Protein AF-R9BSW5-F1 (afdb_monomer)

Foldseek 3Di:
DVVVVVVVVVVVVVVVPPDPPPPPPVPPPPDDDDDDDDDDDDDDDQDPAFDKDKDADPDPDWDKDFDADPVRHTPDIDTDDHPDIDIDGRPGHDD

pLDDT: mean 72.65, std 14.61, range [36.84, 90.94]

Structure (mmCIF, N/CA/C/O backbone):
data_AF-R9BSW5-F1
#
_entry.id   AF-R9BSW5-F1
#
loop_
_atom_site.group_PDB
_atom_site.id
_atom_site.type_symbol
_atom_site.label_atom_id
_atom_site.label_alt_id
_atom_site.label_comp_id
_atom_site.label_asym_id
_atom_site.label_entity_id
_atom_site.label_seq_id
_atom_site.pdbx_PDB_ins_code
_atom_site.Cartn_x
_atom_site.Cartn_y
_atom_site.Cartn_z
_atom_site.occupancy
_atom_site.B_iso_or_equiv
_atom_site.auth_seq_id
_atom_site.auth_comp_id
_atom_site.auth_asym_id
_atom_site.auth_atom_id
_atom_site.pdbx_PDB_model_num
ATOM 1 N N . MET A 1 1 ? 17.195 5.651 61.788 1.00 60.81 1 MET A N 1
ATOM 2 C CA . MET A 1 1 ? 17.546 6.788 60.898 1.00 60.81 1 MET A CA 1
ATOM 3 C C . MET A 1 1 ? 18.008 6.337 59.509 1.00 60.81 1 MET A C 1
ATOM 5 O O . MET A 1 1 ? 17.728 7.034 58.545 1.00 60.81 1 MET A O 1
ATOM 9 N N . ILE A 1 2 ? 18.587 5.134 59.382 1.00 70.62 2 ILE A N 1
ATOM 10 C CA . ILE A 1 2 ? 19.074 4.558 58.115 1.00 70.62 2 ILE A CA 1
ATOM 11 C C . ILE A 1 2 ? 18.013 4.454 56.995 1.00 70.62 2 ILE A C 1
ATOM 13 O O . ILE A 1 2 ? 18.305 4.741 55.842 1.00 70.62 2 ILE A O 1
ATOM 17 N N . LYS A 1 3 ? 16.749 4.135 57.330 1.00 61.50 3 LYS A N 1
ATOM 18 C CA . LYS A 1 3 ? 15.654 4.010 56.344 1.00 61.50 3 LYS A CA 1
ATOM 19 C C . LYS A 1 3 ? 15.322 5.335 55.642 1.00 61.50 3 LYS A C 1
ATOM 21 O O . LYS A 1 3 ? 14.983 5.332 54.466 1.00 61.50 3 LYS A O 1
ATOM 26 N N . LYS A 1 4 ? 15.455 6.467 56.349 1.00 68.62 4 LYS A N 1
ATOM 27 C CA . LYS A 1 4 ? 15.230 7.810 55.783 1.00 68.62 4 LYS A CA 1
ATOM 28 C C . LYS A 1 4 ? 16.367 8.216 54.836 1.00 68.62 4 LYS A C 1
ATOM 30 O O . LYS A 1 4 ? 16.116 8.872 53.835 1.00 68.62 4 LYS A O 1
ATOM 35 N N . ILE A 1 5 ? 17.590 7.767 55.128 1.00 76.88 5 ILE A N 1
ATOM 36 C CA . ILE A 1 5 ? 18.779 7.992 54.293 1.00 76.88 5 ILE A CA 1
ATOM 37 C C . ILE A 1 5 ? 18.678 7.187 52.991 1.00 76.88 5 ILE A C 1
ATOM 39 O O . ILE A 1 5 ? 18.918 7.730 51.919 1.00 76.88 5 ILE A O 1
ATOM 43 N N . PHE A 1 6 ? 18.232 5.929 53.064 1.00 79.06 6 PHE A N 1
ATOM 44 C CA . PHE A 1 6 ? 18.007 5.096 51.877 1.00 79.06 6 PHE A CA 1
ATOM 45 C C . PHE A 1 6 ? 16.989 5.711 50.908 1.00 79.06 6 PHE A C 1
ATOM 47 O O . PHE A 1 6 ? 17.219 5.740 49.703 1.00 79.06 6 PHE A O 1
ATOM 54 N N . LEU A 1 7 ? 15.888 6.255 51.438 1.00 77.50 7 LEU A N 1
ATOM 55 C CA . LEU A 1 7 ? 14.864 6.912 50.626 1.00 77.50 7 LEU A CA 1
ATOM 56 C C . LEU A 1 7 ? 15.402 8.172 49.929 1.00 77.50 7 LEU A C 1
ATOM 58 O O . LEU A 1 7 ? 15.120 8.388 48.754 1.00 77.50 7 LEU A O 1
ATOM 62 N N . ALA A 1 8 ? 16.218 8.970 50.625 1.00 79.94 8 ALA A N 1
ATOM 63 C CA . ALA A 1 8 ? 16.838 10.161 50.048 1.00 79.94 8 ALA A CA 1
ATOM 64 C C . ALA A 1 8 ? 17.792 9.819 48.888 1.00 79.94 8 ALA A C 1
ATOM 66 O O . ALA A 1 8 ? 17.803 10.521 47.880 1.00 79.94 8 ALA A O 1
ATOM 67 N N . ILE A 1 9 ? 18.536 8.713 48.994 1.00 80.75 9 ILE A N 1
ATOM 68 C CA . ILE A 1 9 ? 19.447 8.244 47.940 1.00 80.75 9 ILE A CA 1
ATOM 69 C C . ILE A 1 9 ? 18.669 7.788 46.696 1.00 80.75 9 ILE A C 1
ATOM 71 O O . ILE A 1 9 ? 19.039 8.149 45.582 1.00 80.75 9 ILE A O 1
ATOM 75 N N . ILE A 1 10 ? 17.563 7.054 46.868 1.00 77.25 10 ILE A N 1
ATOM 76 C CA . ILE A 1 10 ? 16.718 6.601 45.746 1.00 77.25 10 ILE A CA 1
ATOM 77 C C . ILE A 1 10 ? 16.129 7.798 44.988 1.00 77.25 10 ILE A C 1
ATOM 79 O O . ILE A 1 10 ? 16.164 7.825 43.757 1.00 77.25 10 ILE A O 1
ATOM 83 N N . ILE A 1 11 ? 15.637 8.808 45.712 1.00 75.62 11 ILE A N 1
ATOM 84 C CA . ILE A 1 11 ? 15.098 10.030 45.103 1.00 75.62 11 ILE A CA 1
ATOM 85 C C . ILE A 1 11 ? 16.199 10.754 44.317 1.00 75.62 11 ILE A C 1
ATOM 87 O O . ILE A 1 11 ? 15.982 11.115 43.162 1.00 75.62 11 ILE A O 1
ATOM 91 N N . LEU A 1 12 ? 17.403 10.888 44.882 1.00 73.00 12 LEU A N 1
ATOM 92 C CA . LEU A 1 12 ? 18.518 11.571 44.222 1.00 73.00 12 LEU A CA 1
ATOM 93 C C . LEU A 1 12 ? 18.943 10.887 42.908 1.00 73.00 12 LEU A C 1
ATOM 95 O O . LEU A 1 12 ? 19.179 11.575 41.919 1.00 73.00 12 LEU A O 1
ATOM 99 N N . ILE A 1 13 ? 18.973 9.549 42.874 1.00 71.94 13 ILE A N 1
ATOM 100 C CA . ILE A 1 13 ? 19.290 8.766 41.663 1.00 71.94 13 ILE A CA 1
AT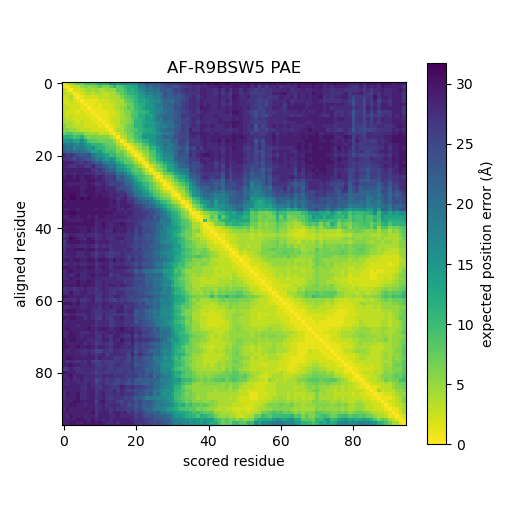OM 101 C C . ILE A 1 13 ? 18.161 8.864 40.620 1.00 71.94 13 ILE A C 1
ATOM 103 O O . ILE A 1 13 ? 18.412 8.822 39.417 1.00 71.94 13 ILE A O 1
ATOM 107 N N . SER A 1 14 ? 16.906 9.014 41.055 1.00 63.72 14 SER A N 1
ATOM 108 C CA . SER A 1 14 ? 15.770 9.158 40.135 1.00 63.72 14 SER A CA 1
ATOM 109 C C . SER A 1 14 ? 15.708 10.529 39.448 1.00 63.72 14 SER A C 1
ATOM 111 O O . SER A 1 14 ? 15.253 10.605 38.308 1.00 63.72 14 SER A O 1
ATOM 113 N N . LEU A 1 15 ? 16.217 11.596 40.083 1.00 64.25 15 LEU A N 1
ATOM 114 C CA . LEU A 1 15 ? 16.234 12.943 39.495 1.00 64.25 15 LEU A CA 1
ATOM 115 C C . LEU A 1 15 ? 17.241 13.094 38.344 1.00 64.25 15 LEU A C 1
ATOM 117 O O . LEU A 1 15 ? 17.038 13.938 37.473 1.00 64.25 15 LEU A O 1
ATOM 121 N N . THR A 1 16 ? 18.310 12.294 38.298 1.00 59.53 16 THR A N 1
ATOM 122 C CA . THR A 1 16 ? 19.340 12.421 37.250 1.00 59.53 16 THR A CA 1
ATOM 123 C C . THR A 1 16 ? 18.944 11.783 35.919 1.00 59.53 16 THR A C 1
ATOM 125 O O . THR A 1 16 ? 19.628 11.996 34.923 1.00 59.53 16 THR A O 1
ATOM 128 N N . ASN A 1 17 ? 17.818 11.063 35.865 1.00 51.38 17 ASN A N 1
ATOM 129 C CA . ASN A 1 17 ? 17.313 10.414 34.651 1.00 51.38 17 ASN A CA 1
ATOM 130 C C . ASN A 1 17 ? 16.195 11.218 33.971 1.00 51.38 17 ASN A C 1
ATOM 132 O O . ASN A 1 17 ? 15.244 10.648 33.434 1.00 51.38 17 ASN A O 1
ATOM 136 N N . SER A 1 18 ? 16.310 12.548 33.970 1.00 56.53 18 SER A N 1
ATOM 137 C CA . SER A 1 18 ? 15.537 13.400 33.064 1.00 56.53 18 SER A CA 1
ATOM 138 C C . SER A 1 18 ? 16.015 13.151 31.632 1.00 56.53 18 SER A C 1
ATOM 140 O O . SER A 1 18 ? 16.858 13.875 31.099 1.00 56.53 18 SER A O 1
ATOM 142 N N . VAL A 1 19 ? 15.494 12.103 31.000 1.00 53.72 19 VAL A N 1
ATOM 143 C CA . VAL A 1 19 ? 15.640 11.923 29.560 1.00 53.72 19 VAL A CA 1
ATOM 144 C C . VAL A 1 19 ? 14.800 13.017 28.918 1.00 53.72 19 VAL A C 1
ATOM 146 O O . VAL A 1 19 ? 13.571 12.971 28.961 1.00 53.72 19 VAL A O 1
ATOM 149 N N . ASN A 1 20 ? 15.456 14.022 28.340 1.00 53.72 20 ASN A N 1
ATOM 150 C CA . ASN A 1 20 ? 14.795 14.912 27.399 1.00 53.72 20 ASN A CA 1
ATOM 151 C C . ASN A 1 20 ? 14.346 14.049 26.219 1.00 53.72 20 ASN A C 1
ATOM 153 O O . ASN A 1 20 ? 15.110 13.799 25.287 1.00 53.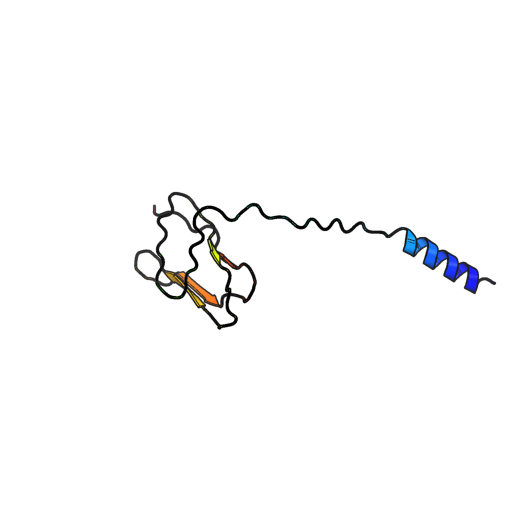72 20 ASN A O 1
ATOM 157 N N . ALA A 1 21 ? 13.104 13.574 26.264 1.00 48.44 21 ALA A N 1
ATOM 158 C CA . ALA A 1 21 ? 12.404 13.148 25.073 1.00 48.44 21 ALA A CA 1
ATOM 159 C C . ALA A 1 21 ? 12.186 14.417 24.247 1.00 48.44 21 ALA A C 1
ATOM 161 O O . ALA A 1 21 ? 11.171 15.099 24.373 1.00 48.44 21 ALA A O 1
ATOM 162 N N . SER A 1 22 ? 13.185 14.777 23.438 1.00 47.91 22 SER A N 1
ATOM 163 C CA . SER A 1 22 ? 12.940 15.648 22.304 1.00 47.91 22 SER A CA 1
ATOM 164 C C . SER A 1 22 ? 11.902 14.913 21.473 1.00 47.91 22 SER A C 1
ATOM 166 O O . SER A 1 22 ? 12.190 13.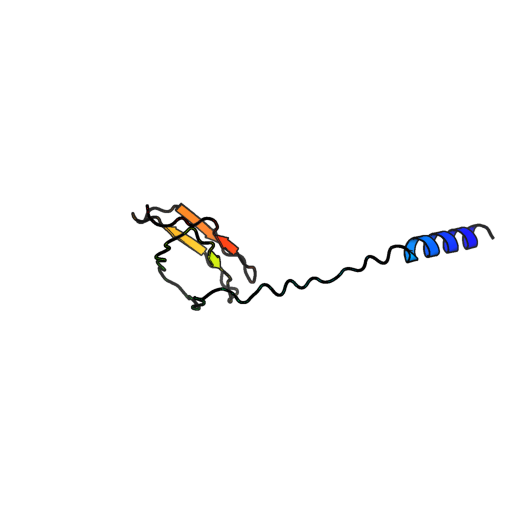888 20.854 1.00 47.91 22 SER A O 1
ATOM 168 N N . THR A 1 23 ? 10.660 15.380 21.529 1.00 49.47 23 THR A N 1
ATOM 169 C CA . THR A 1 23 ? 9.692 15.066 20.498 1.00 49.47 23 THR A CA 1
ATOM 170 C C . THR A 1 23 ? 10.239 15.701 19.232 1.00 49.47 23 THR A C 1
ATOM 172 O O . THR A 1 23 ? 9.903 16.835 18.891 1.00 49.47 23 THR A O 1
ATOM 175 N N . THR A 1 24 ? 11.094 14.978 18.518 1.00 43.38 24 THR A N 1
ATOM 176 C CA . THR A 1 24 ? 11.172 15.132 17.078 1.00 43.38 24 THR A CA 1
ATOM 177 C C . THR A 1 24 ? 9.823 14.655 16.559 1.00 43.38 24 THR A C 1
ATOM 179 O O . THR A 1 24 ? 9.645 13.521 16.118 1.00 43.38 24 THR A O 1
ATOM 182 N N . SER A 1 25 ? 8.812 15.528 16.639 1.00 46.34 25 SER A N 1
ATOM 183 C CA . SER A 1 25 ? 7.767 15.477 15.637 1.00 46.34 25 SER A CA 1
ATOM 184 C C . SER A 1 25 ? 8.523 15.704 14.340 1.00 46.34 25 SER A C 1
ATOM 186 O O . SER A 1 25 ? 8.877 16.835 14.009 1.00 46.34 25 SER A O 1
ATOM 188 N N . ASN A 1 26 ? 8.871 14.612 13.664 1.00 39.47 26 ASN A N 1
ATOM 189 C CA . ASN A 1 26 ? 9.228 14.667 12.269 1.00 39.47 26 ASN A CA 1
ATOM 190 C C . ASN A 1 26 ? 7.991 15.258 11.602 1.00 39.47 26 ASN A C 1
ATOM 192 O O . ASN A 1 26 ? 7.033 14.546 11.297 1.00 39.47 26 ASN A O 1
ATOM 196 N N . TYR A 1 27 ? 7.983 16.580 11.446 1.00 45.72 27 TYR A N 1
ATOM 197 C CA . TYR A 1 27 ? 7.248 17.209 10.379 1.00 45.72 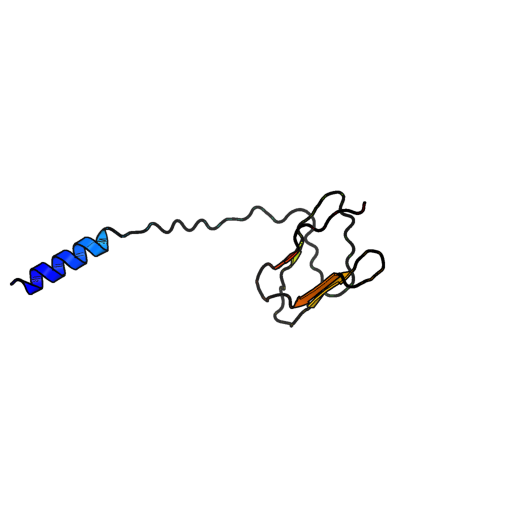27 TYR A CA 1
ATOM 198 C C . TYR A 1 27 ? 7.883 16.627 9.122 1.00 45.72 27 TYR A C 1
ATOM 200 O O . TYR A 1 27 ? 8.912 17.095 8.644 1.00 45.72 27 TYR A O 1
ATOM 208 N N . ALA A 1 28 ? 7.355 15.479 8.701 1.00 49.12 28 ALA A N 1
ATOM 209 C CA . ALA A 1 28 ? 7.693 14.905 7.426 1.00 49.12 28 ALA A CA 1
ATOM 210 C C . ALA A 1 28 ? 7.259 15.950 6.404 1.00 49.12 28 ALA A C 1
ATOM 212 O O . ALA A 1 28 ? 6.097 16.365 6.400 1.00 49.12 28 ALA A O 1
ATOM 213 N N . GLU A 1 29 ? 8.231 16.406 5.622 1.00 40.59 29 GLU A N 1
ATOM 214 C CA . GLU A 1 29 ? 8.056 17.324 4.507 1.00 40.59 29 GLU A CA 1
ATOM 215 C C . GLU A 1 29 ? 6.797 16.988 3.687 1.00 40.59 29 GLU A C 1
ATOM 217 O O . GLU A 1 29 ? 6.389 15.818 3.615 1.00 40.59 29 GLU A O 1
ATOM 222 N N . PRO A 1 30 ? 6.139 18.005 3.099 1.00 48.69 30 PRO A N 1
ATOM 223 C CA . PRO A 1 30 ? 4.872 17.831 2.407 1.00 48.69 30 PRO A CA 1
ATOM 224 C C . PRO A 1 30 ? 4.980 16.724 1.356 1.00 48.69 30 PRO A C 1
ATOM 226 O O . PRO A 1 30 ? 5.869 16.712 0.509 1.00 48.69 30 PRO A O 1
ATOM 229 N N . VAL A 1 31 ? 4.042 15.782 1.458 1.00 45.94 31 VAL A N 1
ATOM 230 C CA . VAL A 1 31 ? 3.853 14.633 0.567 1.00 45.94 31 VAL A CA 1
ATOM 231 C C . VAL A 1 31 ? 4.008 15.060 -0.903 1.00 45.94 31 VAL A C 1
ATOM 233 O O . VAL A 1 31 ? 3.325 16.000 -1.319 1.00 45.94 31 VAL A O 1
ATOM 236 N N . PRO A 1 32 ? 4.858 14.397 -1.710 1.00 36.84 32 PRO A N 1
ATOM 237 C CA . PRO A 1 32 ? 5.150 14.874 -3.053 1.00 36.84 32 PRO A CA 1
ATOM 238 C C . PRO A 1 32 ? 3.969 14.695 -4.028 1.00 36.84 32 PRO A C 1
ATOM 240 O O . PRO A 1 32 ? 3.392 13.621 -4.188 1.00 36.84 32 PRO A O 1
ATOM 243 N N . THR A 1 33 ? 3.661 15.814 -4.682 1.00 47.72 33 THR A N 1
ATOM 244 C CA . THR A 1 33 ? 3.169 16.101 -6.048 1.00 47.72 33 THR A CA 1
ATOM 245 C C . THR A 1 33 ? 1.932 15.408 -6.645 1.00 47.72 33 THR A C 1
ATOM 247 O O . THR A 1 33 ? 1.329 16.007 -7.533 1.00 47.72 33 THR A O 1
ATOM 250 N N . ILE A 1 34 ? 1.439 14.251 -6.187 1.00 51.28 34 ILE A N 1
ATOM 251 C CA . ILE A 1 34 ? 0.129 13.730 -6.654 1.00 51.28 34 ILE A CA 1
ATOM 252 C C . ILE A 1 34 ? -0.637 13.075 -5.500 1.00 51.28 34 ILE A C 1
ATOM 254 O O . ILE A 1 34 ? -0.750 11.857 -5.406 1.00 51.28 34 ILE A O 1
ATOM 258 N N . SER A 1 35 ? -1.220 13.900 -4.631 1.00 47.84 35 SER A N 1
ATOM 259 C CA . SER A 1 35 ? -2.308 13.458 -3.756 1.00 47.84 35 SER A CA 1
ATOM 260 C C . SER A 1 35 ? -3.627 13.642 -4.502 1.00 47.84 35 SER A C 1
ATOM 262 O O . SER A 1 35 ? -4.155 14.749 -4.594 1.00 47.84 35 SER A O 1
ATOM 264 N N . LYS A 1 36 ? -4.147 12.562 -5.083 1.00 59.19 36 LYS A N 1
ATOM 265 C CA . LYS A 1 36 ? -5.559 12.482 -5.461 1.00 59.19 36 LYS A CA 1
ATOM 266 C C . LYS A 1 36 ? -6.192 11.525 -4.469 1.00 59.19 36 LYS A C 1
ATOM 268 O O . LYS A 1 36 ? -5.719 10.406 -4.309 1.00 59.19 36 LYS A O 1
ATOM 273 N N . THR A 1 37 ? -7.220 11.968 -3.758 1.00 63.22 37 THR A N 1
ATOM 274 C CA . THR A 1 37 ? -8.049 11.051 -2.981 1.00 63.22 37 THR A CA 1
ATOM 275 C C . THR A 1 37 ? -8.635 10.031 -3.950 1.00 63.22 37 THR A C 1
ATOM 277 O O . THR A 1 37 ? -9.343 10.390 -4.888 1.00 63.22 37 THR A O 1
ATOM 280 N N . TYR A 1 38 ? -8.286 8.769 -3.748 1.00 66.56 38 TYR A N 1
ATOM 281 C CA . TYR A 1 38 ? -8.753 7.642 -4.539 1.00 66.56 38 TYR A CA 1
ATOM 282 C C . TYR A 1 38 ? -9.803 6.893 -3.718 1.00 66.56 38 TYR A C 1
ATOM 284 O O . TYR A 1 38 ? -9.605 6.682 -2.522 1.00 66.56 38 TYR A O 1
ATOM 292 N N . THR A 1 39 ? -10.934 6.549 -4.328 1.00 70.69 39 THR A N 1
ATOM 293 C CA . THR A 1 39 ? -12.042 5.862 -3.651 1.00 70.69 39 THR A CA 1
ATOM 294 C C . THR A 1 39 ? -11.922 4.356 -3.854 1.00 70.69 39 THR A C 1
ATOM 296 O O . THR A 1 39 ? -11.458 3.632 -2.979 1.00 70.69 39 THR A O 1
ATOM 299 N N . GLU A 1 40 ? -12.291 3.905 -5.044 1.00 74.38 40 GLU A N 1
ATOM 300 C CA . GLU A 1 40 ? -12.266 2.530 -5.513 1.00 74.38 40 GLU A CA 1
ATOM 301 C C . GLU A 1 40 ? -11.970 2.556 -7.014 1.00 74.38 40 GLU A C 1
ATOM 303 O O . GLU A 1 40 ? -12.437 3.440 -7.737 1.00 74.38 40 GLU A O 1
ATOM 308 N N . GLY A 1 41 ? -11.157 1.619 -7.492 1.00 77.75 41 GLY A N 1
ATOM 309 C CA . GLY A 1 41 ? -10.852 1.516 -8.914 1.00 77.75 41 GLY A CA 1
ATOM 310 C C . GLY A 1 41 ? -9.437 1.048 -9.210 1.00 77.75 41 GLY A C 1
ATOM 311 O O . GLY A 1 41 ? -8.656 0.712 -8.320 1.00 77.75 41 GLY A O 1
ATOM 312 N N . PHE A 1 42 ? -9.128 1.028 -10.503 1.00 78.94 42 PHE A N 1
ATOM 313 C CA . PHE A 1 42 ? -7.821 0.657 -11.023 1.00 78.94 42 PHE A CA 1
ATOM 314 C C . PHE A 1 42 ? -7.004 1.914 -11.292 1.00 78.94 42 PHE A C 1
ATOM 316 O O . PHE A 1 42 ? -7.396 2.766 -12.090 1.00 78.94 42 PHE A O 1
ATOM 323 N N . TYR A 1 43 ? -5.849 2.009 -10.640 1.00 79.31 43 TYR A N 1
ATOM 324 C CA . TYR A 1 43 ? -4.920 3.118 -10.812 1.00 79.31 43 TYR A CA 1
ATOM 325 C C . TYR A 1 43 ? -3.647 2.613 -11.472 1.00 79.31 43 TYR A C 1
ATOM 327 O O . TYR A 1 43 ? -3.059 1.626 -11.034 1.00 79.31 43 TYR A O 1
ATOM 335 N N . LYS A 1 44 ? -3.229 3.302 -12.534 1.00 78.25 44 LYS A N 1
ATOM 336 C CA . LYS A 1 44 ? -1.985 3.023 -13.246 1.00 78.25 44 LYS A CA 1
ATOM 337 C C . LYS A 1 44 ? -1.029 4.190 -13.053 1.00 78.25 44 LYS A C 1
ATOM 339 O O . LYS A 1 44 ? -1.409 5.341 -13.259 1.00 78.25 44 LYS A O 1
ATOM 344 N N . PHE A 1 45 ? 0.205 3.871 -12.689 1.00 74.62 45 PHE A N 1
ATOM 345 C CA . PHE A 1 45 ? 1.281 4.837 -12.512 1.00 74.62 45 PHE A CA 1
ATOM 346 C C . PHE A 1 45 ? 2.324 4.610 -13.608 1.00 74.62 45 PHE A C 1
ATOM 348 O O . PHE A 1 45 ? 2.767 3.481 -13.810 1.00 74.62 45 PHE A O 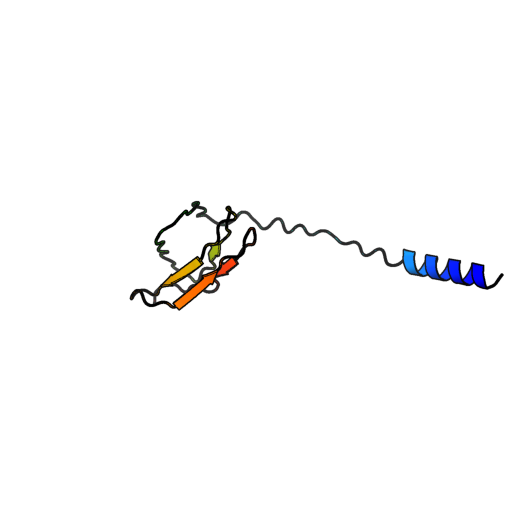1
ATOM 355 N N . ASP A 1 46 ? 2.671 5.667 -14.340 1.00 75.81 46 ASP A N 1
ATOM 356 C CA . ASP A 1 46 ? 3.738 5.646 -15.345 1.00 75.81 46 ASP A CA 1
ATOM 357 C C . ASP A 1 46 ? 5.019 6.201 -14.713 1.00 75.81 46 ASP A C 1
ATOM 359 O O . ASP A 1 46 ? 5.317 7.397 -14.775 1.00 75.81 46 ASP A O 1
ATOM 363 N N . ASN A 1 47 ? 5.713 5.334 -13.978 1.00 75.38 47 ASN A N 1
ATOM 364 C CA . ASN A 1 47 ? 6.901 5.707 -13.222 1.00 75.38 47 ASN A CA 1
ATOM 365 C C . ASN A 1 47 ? 8.133 5.664 -14.135 1.00 75.38 47 ASN A C 1
ATOM 367 O O . ASN A 1 47 ? 8.354 4.674 -14.828 1.00 75.38 47 ASN A O 1
ATOM 371 N N . LYS A 1 48 ? 8.958 6.721 -14.107 1.00 82.31 48 LYS A N 1
ATOM 372 C CA . LYS A 1 48 ? 10.240 6.786 -14.843 1.00 82.31 48 LYS A CA 1
ATOM 373 C C . LYS A 1 48 ? 11.440 6.280 -14.038 1.00 82.31 48 LYS A C 1
ATOM 375 O O . LYS A 1 48 ? 12.451 5.921 -14.623 1.00 82.31 48 LYS A O 1
ATOM 380 N N . ASN A 1 49 ? 11.317 6.279 -12.715 1.00 83.94 49 ASN A N 1
ATOM 381 C CA . ASN A 1 49 ? 12.308 5.808 -11.750 1.00 83.94 49 ASN A CA 1
ATOM 382 C C . ASN A 1 49 ? 11.600 4.918 -10.724 1.00 83.94 49 ASN A C 1
ATOM 384 O O . ASN A 1 49 ? 10.367 4.875 -10.709 1.00 83.94 49 ASN A O 1
ATOM 388 N N . ASP A 1 50 ? 12.364 4.262 -9.853 1.00 83.94 50 ASP A N 1
ATOM 389 C CA . ASP A 1 50 ? 11.800 3.544 -8.711 1.00 83.94 50 ASP A CA 1
ATOM 390 C C . ASP A 1 50 ? 11.012 4.519 -7.828 1.00 83.94 50 ASP A C 1
ATOM 392 O O . ASP A 1 50 ? 11.484 5.620 -7.522 1.00 83.94 50 ASP A O 1
ATOM 396 N N . VAL A 1 51 ? 9.803 4.123 -7.427 1.00 83.00 51 VAL A N 1
ATOM 397 C CA . VAL A 1 51 ? 8.961 4.931 -6.539 1.00 83.00 51 VAL A CA 1
ATOM 398 C C . VAL A 1 51 ? 8.468 4.133 -5.341 1.00 83.00 51 VAL A C 1
ATOM 400 O O . VAL A 1 51 ? 8.207 2.931 -5.421 1.00 83.00 51 VAL A O 1
ATOM 403 N N . ASP A 1 52 ? 8.260 4.856 -4.245 1.00 84.62 52 ASP A N 1
ATOM 404 C CA . ASP A 1 52 ? 7.533 4.374 -3.081 1.00 84.62 52 ASP A CA 1
ATOM 405 C C . ASP A 1 52 ? 6.108 4.939 -3.108 1.00 84.62 52 ASP A C 1
ATOM 407 O O . ASP A 1 52 ? 5.900 6.147 -3.250 1.00 84.62 52 ASP A O 1
ATOM 411 N N . ILE A 1 53 ? 5.108 4.071 -2.947 1.00 81.75 53 ILE A N 1
ATOM 412 C CA . ILE A 1 53 ? 3.696 4.458 -2.893 1.00 81.75 53 ILE A CA 1
ATOM 413 C C . ILE A 1 53 ? 3.230 4.385 -1.441 1.00 81.75 53 ILE A C 1
ATOM 415 O O . ILE A 1 53 ? 3.145 3.307 -0.849 1.00 81.75 53 ILE A O 1
ATOM 419 N N . GLY A 1 54 ? 2.911 5.545 -0.867 1.00 84.25 54 GLY A N 1
ATOM 420 C CA . GLY A 1 54 ? 2.271 5.653 0.440 1.00 84.25 54 GLY A CA 1
ATOM 421 C C . GLY A 1 54 ? 0.751 5.622 0.310 1.00 84.25 54 GLY A C 1
ATOM 422 O O . GLY A 1 54 ? 0.167 6.486 -0.340 1.00 84.25 54 GLY A O 1
ATOM 423 N N . VAL A 1 55 ? 0.103 4.662 0.964 1.00 82.06 55 VAL A N 1
ATOM 424 C CA . VAL A 1 55 ? -1.356 4.530 1.013 1.00 82.06 55 VAL A CA 1
ATOM 425 C C . VAL A 1 55 ? -1.835 4.741 2.443 1.00 82.06 55 VAL A C 1
ATOM 427 O O . VAL A 1 55 ? -1.253 4.225 3.394 1.00 82.06 55 VAL A O 1
ATOM 430 N N . THR A 1 56 ? -2.886 5.537 2.618 1.00 83.19 56 THR A N 1
ATOM 431 C CA . THR A 1 56 ? -3.531 5.765 3.919 1.00 83.19 56 THR A CA 1
ATOM 432 C C . THR A 1 56 ? -5.033 5.663 3.740 1.00 83.19 56 THR A C 1
ATOM 434 O O . THR A 1 56 ? -5.604 6.364 2.906 1.00 83.19 56 THR A O 1
ATOM 437 N N . LEU A 1 57 ? -5.676 4.801 4.527 1.00 80.31 57 LEU A N 1
ATOM 438 C CA . LEU A 1 57 ? -7.131 4.769 4.595 1.00 80.31 57 LEU A CA 1
ATOM 439 C C . LEU A 1 57 ? -7.642 5.926 5.447 1.00 80.31 57 LEU A C 1
ATOM 441 O O . LEU A 1 57 ? -7.285 6.041 6.619 1.00 80.31 57 LEU A O 1
ATOM 445 N N . ILE A 1 58 ? -8.504 6.746 4.847 1.00 78.75 58 ILE A N 1
ATOM 446 C CA . ILE A 1 58 ? -9.194 7.856 5.517 1.00 78.75 58 ILE A CA 1
ATOM 447 C C . ILE A 1 58 ? -10.534 7.435 6.139 1.00 78.75 58 ILE A C 1
ATOM 449 O O . ILE A 1 58 ? -11.066 8.151 6.980 1.00 78.75 58 ILE A O 1
ATOM 453 N N . THR A 1 59 ? -11.081 6.279 5.745 1.00 76.50 59 THR A N 1
ATOM 454 C CA . THR A 1 59 ? -12.306 5.703 6.316 1.00 76.50 59 THR A CA 1
ATOM 455 C C . THR A 1 59 ? -11.994 4.409 7.058 1.00 76.50 59 THR A C 1
ATOM 457 O O . THR A 1 59 ? -11.027 3.712 6.753 1.00 76.50 59 THR A O 1
ATOM 460 N N . ASN A 1 60 ? -12.824 4.070 8.043 1.00 77.44 60 ASN A N 1
ATOM 461 C CA . ASN A 1 60 ? -12.698 2.851 8.851 1.00 77.44 60 ASN A CA 1
ATOM 462 C C . ASN A 1 60 ? -13.256 1.596 8.152 1.00 77.44 60 ASN A C 1
ATOM 464 O O . ASN A 1 60 ? -13.464 0.568 8.795 1.00 77.44 60 ASN A O 1
ATOM 468 N N . THR A 1 61 ? -13.528 1.675 6.849 1.00 83.94 61 THR A N 1
ATOM 469 C CA . THR A 1 61 ? -14.032 0.546 6.067 1.00 83.94 61 THR A CA 1
ATOM 470 C C . THR A 1 61 ? -12.874 -0.396 5.723 1.00 83.94 61 THR A C 1
ATOM 472 O O . THR A 1 61 ? -11.844 0.076 5.238 1.00 83.94 61 THR A O 1
ATOM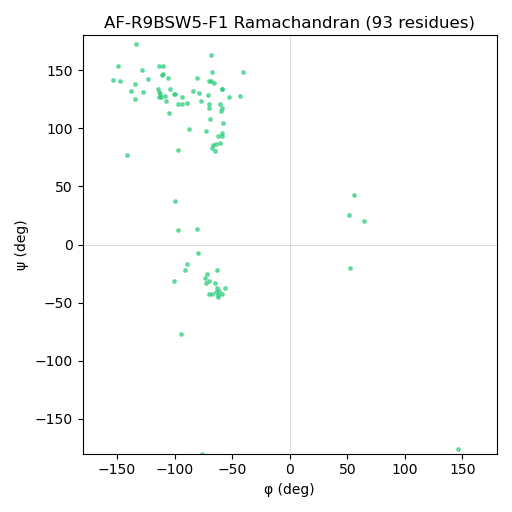 475 N N . PRO A 1 62 ? -12.999 -1.717 5.958 1.00 85.44 62 PRO A N 1
ATOM 476 C CA . PRO A 1 62 ? -11.968 -2.676 5.575 1.00 85.44 62 PRO A CA 1
ATOM 477 C C . PRO A 1 62 ? -11.715 -2.665 4.064 1.00 85.44 62 PRO A C 1
ATOM 479 O O . PRO A 1 62 ? -12.569 -3.075 3.280 1.00 85.44 62 PRO A O 1
ATOM 482 N N . THR A 1 63 ? -10.512 -2.255 3.667 1.00 85.88 63 THR A N 1
ATOM 483 C CA . THR A 1 63 ? -10.115 -2.133 2.259 1.00 85.88 63 THR A CA 1
ATOM 484 C C . THR A 1 63 ? -8.879 -2.977 1.979 1.00 85.88 63 THR A C 1
ATOM 486 O O . THR A 1 63 ? -7.966 -3.086 2.804 1.00 85.88 63 THR A O 1
ATOM 489 N N . LYS A 1 64 ? -8.852 -3.583 0.792 1.00 88.94 64 LYS A N 1
ATOM 490 C CA . LYS A 1 64 ? -7.711 -4.343 0.278 1.00 88.94 64 LYS A CA 1
ATOM 491 C C . LYS A 1 64 ? -7.079 -3.592 -0.881 1.00 88.94 64 LYS A C 1
ATOM 493 O O . LYS A 1 64 ? -7.783 -2.970 -1.671 1.00 88.94 64 LYS A O 1
ATOM 498 N N . ILE A 1 65 ? -5.765 -3.703 -0.997 1.00 87.50 65 ILE A N 1
ATOM 499 C CA . ILE A 1 65 ? -5.021 -3.307 -2.187 1.00 87.50 65 ILE A CA 1
ATOM 500 C C . ILE A 1 65 ? -4.577 -4.556 -2.939 1.00 87.50 65 ILE A C 1
ATOM 502 O O . ILE A 1 65 ? -4.217 -5.562 -2.323 1.00 87.50 65 ILE A O 1
ATOM 506 N N . MET A 1 66 ? -4.601 -4.473 -4.264 1.00 89.56 66 MET A N 1
ATOM 507 C CA . MET A 1 66 ? -4.041 -5.464 -5.171 1.00 89.56 66 MET A CA 1
ATOM 508 C C . MET A 1 66 ? -3.113 -4.743 -6.143 1.00 89.56 66 MET A C 1
ATOM 510 O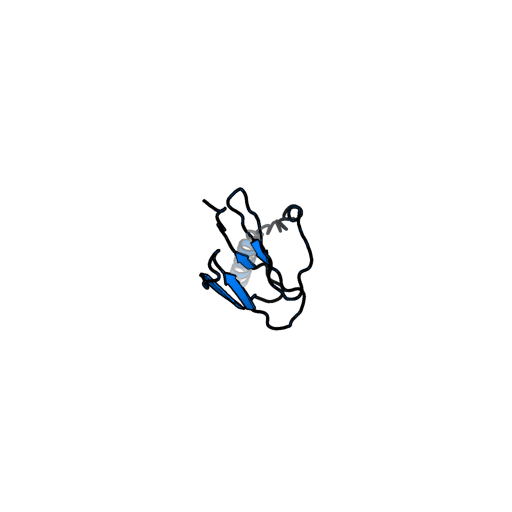 O . MET A 1 66 ? -3.495 -3.719 -6.709 1.00 89.56 66 MET A O 1
ATOM 514 N N . ILE A 1 67 ? -1.906 -5.270 -6.321 1.00 86.31 67 ILE A N 1
ATOM 515 C CA . ILE A 1 67 ? -0.963 -4.791 -7.332 1.00 86.31 67 ILE A CA 1
ATOM 516 C C . ILE A 1 67 ? -0.885 -5.846 -8.414 1.00 86.31 67 ILE A C 1
ATOM 518 O O . ILE A 1 67 ? -0.663 -7.029 -8.131 1.00 86.31 67 ILE A O 1
ATOM 522 N N . LEU A 1 68 ? -1.077 -5.383 -9.639 1.00 85.62 68 LEU A N 1
ATOM 523 C CA . LEU A 1 68 ? -0.998 -6.190 -10.836 1.00 85.62 68 LEU A CA 1
ATOM 524 C C . LEU A 1 68 ? 0.247 -5.806 -11.630 1.00 85.62 68 LEU A C 1
ATOM 526 O O . LEU A 1 68 ? 0.645 -4.639 -11.636 1.00 85.62 68 LEU A O 1
ATOM 530 N N . ASP A 1 69 ? 0.836 -6.789 -12.299 1.00 81.31 69 ASP A N 1
ATOM 531 C CA . ASP A 1 69 ? 1.846 -6.539 -13.320 1.00 81.31 69 ASP A CA 1
ATOM 532 C C . ASP A 1 69 ? 1.213 -6.038 -14.629 1.00 81.31 69 ASP A C 1
ATOM 534 O O . ASP A 1 69 ? -0.004 -5.879 -14.756 1.00 81.31 69 ASP A O 1
ATOM 538 N N . GLU A 1 70 ? 2.049 -5.780 -15.632 1.00 79.25 70 GLU A N 1
ATOM 539 C CA . GLU A 1 70 ? 1.599 -5.302 -16.943 1.00 79.25 70 GLU A CA 1
ATOM 540 C C . GLU A 1 70 ? 0.697 -6.287 -17.706 1.00 79.25 70 GLU A C 1
ATOM 542 O O . GLU A 1 70 ? -0.077 -5.863 -18.564 1.00 79.25 70 GLU A O 1
ATOM 547 N N . ASN A 1 71 ? 0.761 -7.576 -17.370 1.00 86.81 71 ASN A N 1
ATOM 548 C CA . ASN A 1 71 ? -0.044 -8.648 -17.949 1.00 86.81 71 ASN A CA 1
ATOM 549 C C . ASN A 1 71 ? -1.275 -8.969 -17.085 1.00 86.81 71 ASN A C 1
ATOM 551 O O . ASN A 1 71 ? -1.933 -9.984 -17.309 1.00 86.81 71 ASN A O 1
ATOM 555 N N . MET A 1 72 ? -1.601 -8.107 -16.113 1.00 85.88 72 MET A N 1
ATOM 556 C CA . MET A 1 72 ? -2.703 -8.270 -15.163 1.00 85.88 72 MET A CA 1
ATOM 557 C C . MET A 1 72 ? -2.543 -9.466 -14.209 1.00 85.88 72 MET A C 1
ATOM 559 O O . MET A 1 72 ? -3.523 -9.899 -13.597 1.00 85.88 72 MET A O 1
ATOM 563 N N . ASN A 1 73 ? -1.324 -9.979 -14.022 1.00 89.19 73 ASN A N 1
ATOM 564 C CA . ASN A 1 73 ? -1.057 -10.998 -13.011 1.00 89.19 73 ASN A CA 1
ATOM 565 C C . ASN A 1 73 ? -0.914 -10.361 -11.631 1.00 89.19 73 ASN A C 1
ATOM 567 O O . ASN A 1 73 ? -0.324 -9.292 -11.472 1.00 89.19 73 ASN A O 1
ATOM 571 N N . VAL A 1 74 ? -1.403 -11.056 -10.608 1.00 89.81 74 VAL A N 1
ATOM 572 C CA . VAL A 1 74 ? -1.289 -10.610 -9.218 1.00 89.81 74 VAL A CA 1
ATOM 573 C C . VAL A 1 74 ? 0.159 -10.708 -8.746 1.00 89.81 74 VAL A C 1
ATOM 575 O O . VAL A 1 74 ? 0.717 -11.801 -8.685 1.00 89.81 74 VAL A O 1
ATOM 578 N N . GLN A 1 75 ? 0.736 -9.580 -8.333 1.00 86.50 75 GLN A N 1
ATOM 579 C CA . GLN A 1 75 ? 2.034 -9.541 -7.649 1.00 86.50 75 GLN A CA 1
ATOM 580 C C . GLN A 1 75 ? 1.896 -9.380 -6.133 1.00 86.50 75 GLN A C 1
ATOM 582 O O . GLN A 1 75 ? 2.734 -9.867 -5.378 1.00 86.50 75 GLN A O 1
ATOM 587 N N . PHE A 1 76 ? 0.847 -8.691 -5.672 1.00 86.12 76 PHE A N 1
ATOM 588 C CA . PHE A 1 76 ? 0.663 -8.394 -4.253 1.00 86.12 76 PHE A CA 1
ATOM 589 C C . PHE A 1 76 ? -0.812 -8.212 -3.896 1.00 86.12 76 PHE A C 1
ATOM 591 O O . PHE A 1 76 ? -1.561 -7.587 -4.646 1.00 86.12 76 PHE A O 1
ATOM 598 N N . ILE A 1 77 ? -1.213 -8.710 -2.723 1.00 90.94 77 ILE A N 1
ATOM 599 C CA . ILE A 1 77 ? -2.517 -8.443 -2.105 1.00 90.94 77 ILE A CA 1
ATOM 600 C C . ILE A 1 77 ? -2.298 -8.200 -0.614 1.00 90.94 77 ILE A C 1
ATOM 602 O O . ILE A 1 77 ? -1.649 -9.004 0.053 1.00 90.94 77 ILE A O 1
ATOM 606 N N . SER A 1 78 ? -2.887 -7.136 -0.069 1.00 88.69 78 SER A N 1
ATOM 607 C CA . SER A 1 78 ? -2.896 -6.905 1.379 1.00 88.69 78 SER A CA 1
ATOM 608 C C . SER A 1 78 ? -4.139 -6.160 1.835 1.00 88.69 78 SER A C 1
ATOM 610 O O . SER A 1 78 ? -4.721 -5.368 1.095 1.00 88.69 78 SER A O 1
ATOM 612 N N . LEU A 1 79 ? -4.514 -6.380 3.095 1.00 88.75 79 LEU A N 1
ATOM 613 C CA . LEU A 1 79 ? -5.356 -5.444 3.834 1.00 88.75 79 LEU A CA 1
ATOM 614 C C . LEU A 1 79 ? -4.559 -4.167 4.106 1.00 88.75 79 LEU A C 1
ATOM 616 O O . LEU A 1 79 ? -3.365 -4.235 4.412 1.00 88.75 79 LEU A O 1
ATOM 620 N N . ILE A 1 80 ? -5.211 -3.013 3.996 1.00 86.06 80 ILE A N 1
ATOM 621 C CA . ILE A 1 80 ? -4.580 -1.731 4.312 1.00 86.06 80 ILE A CA 1
ATOM 622 C C . ILE A 1 80 ? -4.907 -1.385 5.772 1.00 86.06 80 ILE A C 1
ATOM 624 O O . ILE A 1 80 ? -6.083 -1.401 6.146 1.00 86.06 80 ILE A O 1
ATOM 628 N N . PRO A 1 81 ? -3.906 -1.092 6.619 1.00 82.88 81 PRO A N 1
ATOM 629 C CA . PRO A 1 81 ? -4.144 -0.704 8.001 1.00 82.88 81 PRO A CA 1
ATOM 630 C C . PRO A 1 81 ? -4.872 0.644 8.082 1.00 82.88 81 PRO A C 1
ATOM 632 O O . PRO A 1 81 ? -4.568 1.590 7.353 1.00 82.88 81 PRO A O 1
ATOM 635 N N . TYR A 1 82 ? -5.835 0.735 9.000 1.00 80.94 82 TYR A N 1
ATOM 636 C CA . TYR A 1 82 ? -6.573 1.970 9.248 1.00 80.9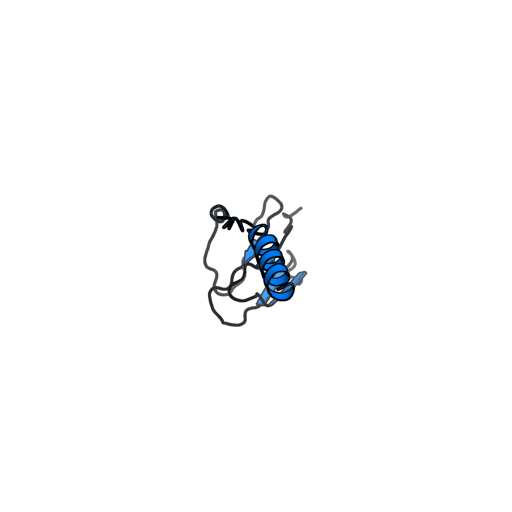4 82 TYR A CA 1
ATOM 637 C C . TYR A 1 82 ? -5.686 3.021 9.924 1.00 80.94 82 TYR A C 1
ATOM 639 O O . TYR A 1 82 ? -4.882 2.700 10.803 1.00 80.94 82 TYR A O 1
ATOM 647 N N . ASN A 1 83 ? -5.850 4.283 9.515 1.00 78.12 83 ASN A N 1
ATOM 648 C CA . ASN A 1 83 ? -5.197 5.455 10.106 1.00 78.12 83 ASN A CA 1
ATOM 649 C C . ASN A 1 83 ? -3.663 5.343 10.241 1.00 78.12 83 ASN A C 1
ATOM 651 O O . ASN A 1 83 ? -3.050 5.960 11.109 1.00 78.12 83 ASN A O 1
ATOM 655 N N . THR A 1 84 ? -3.039 4.524 9.391 1.00 81.31 84 THR A N 1
ATOM 656 C CA . THR A 1 84 ? -1.597 4.281 9.377 1.00 81.31 84 THR A CA 1
ATOM 657 C C . THR A 1 84 ? -1.107 4.336 7.940 1.00 81.31 84 THR A C 1
ATOM 659 O O . THR A 1 84 ? -1.755 3.803 7.038 1.00 81.31 84 THR A O 1
ATOM 662 N N . LYS A 1 85 ? 0.049 4.968 7.714 1.00 84.06 85 LYS A N 1
ATOM 663 C CA . LYS A 1 85 ? 0.685 4.966 6.394 1.00 84.06 85 LYS A CA 1
ATOM 664 C C . LYS A 1 85 ? 1.226 3.571 6.092 1.00 84.06 85 LYS A C 1
ATOM 666 O O . LYS A 1 85 ? 2.121 3.085 6.782 1.00 84.06 85 LYS A O 1
ATOM 671 N N . PHE A 1 86 ? 0.697 2.955 5.048 1.00 85.00 86 PHE A N 1
ATOM 672 C CA . PHE A 1 86 ? 1.195 1.714 4.474 1.00 85.00 86 PHE A CA 1
ATOM 673 C C . PHE A 1 86 ? 2.042 2.037 3.245 1.00 85.00 86 PHE A C 1
ATOM 675 O O . PHE A 1 86 ? 1.602 2.792 2.383 1.00 85.00 86 PHE A O 1
ATOM 682 N N . TYR A 1 87 ? 3.253 1.488 3.166 1.00 86.25 87 TYR A N 1
ATOM 683 C CA . TYR A 1 87 ? 4.176 1.779 2.072 1.00 86.25 87 TYR A CA 1
ATOM 684 C C . TYR A 1 87 ? 4.403 0.551 1.207 1.00 86.25 87 TYR A C 1
ATOM 686 O O . TYR A 1 87 ? 4.823 -0.497 1.696 1.00 86.25 87 TYR A O 1
ATOM 694 N N . LEU A 1 88 ? 4.195 0.728 -0.089 1.00 84.38 88 LEU A N 1
ATOM 695 C CA . LEU A 1 88 ? 4.707 -0.152 -1.126 1.00 84.38 88 LEU A CA 1
ATOM 696 C C . LEU A 1 88 ? 6.035 0.434 -1.587 1.00 84.38 88 LEU A C 1
ATOM 698 O O . LEU A 1 88 ? 6.067 1.591 -1.999 1.00 84.38 88 LEU A O 1
ATOM 702 N N . ARG A 1 89 ? 7.119 -0.331 -1.465 1.00 85.38 89 ARG A N 1
ATOM 703 C CA . ARG A 1 89 ? 8.471 0.165 -1.735 1.00 85.38 89 ARG A CA 1
ATOM 704 C C . ARG A 1 89 ? 9.067 -0.441 -2.988 1.00 85.38 89 ARG A C 1
ATOM 706 O O . ARG A 1 89 ? 8.742 -1.582 -3.316 1.00 85.38 89 ARG A O 1
ATOM 713 N N . ASN A 1 90 ? 9.989 0.293 -3.605 1.00 81.12 90 ASN A N 1
ATOM 714 C CA . ASN A 1 90 ? 10.756 -0.157 -4.769 1.00 81.12 90 ASN A CA 1
ATOM 715 C C . ASN A 1 90 ? 9.855 -0.609 -5.934 1.00 81.12 90 ASN A C 1
ATOM 717 O O . ASN A 1 90 ? 10.098 -1.645 -6.556 1.00 81.12 90 ASN A O 1
ATOM 721 N N . ILE A 1 91 ? 8.788 0.147 -6.217 1.00 81.06 91 ILE A N 1
ATOM 722 C CA . ILE A 1 91 ? 7.974 -0.083 -7.412 1.00 81.06 91 ILE A CA 1
ATOM 723 C C . ILE A 1 91 ? 8.794 0.404 -8.608 1.00 81.06 91 ILE A C 1
ATOM 725 O O . ILE A 1 91 ? 8.857 1.605 -8.882 1.00 81.06 91 ILE A O 1
ATOM 729 N N . ALA A 1 92 ? 9.457 -0.537 -9.274 1.00 75.62 92 ALA A N 1
ATOM 730 C CA . ALA A 1 92 ? 10.364 -0.246 -10.372 1.00 75.62 92 ALA A CA 1
ATOM 731 C C . ALA A 1 92 ? 9.625 0.297 -11.610 1.00 75.62 92 ALA A C 1
ATOM 733 O O . ALA A 1 92 ? 8.474 -0.084 -11.862 1.00 75.62 92 ALA A O 1
ATOM 734 N N . PRO A 1 93 ? 10.270 1.171 -12.404 1.00 72.81 93 PRO A N 1
ATOM 735 C CA . PRO A 1 93 ? 9.741 1.613 -13.678 1.00 72.81 93 PRO A CA 1
ATOM 736 C C . PRO A 1 93 ? 9.745 0.450 -14.669 1.00 72.81 93 PRO A C 1
ATOM 738 O O . PRO A 1 93 ? 10.441 -0.558 -14.501 1.00 72.81 93 PRO A O 1
ATOM 741 N N . LYS A 1 94 ? 8.973 0.607 -15.741 1.00 68.25 94 LYS A N 1
ATOM 742 C CA . LYS A 1 94 ? 9.005 -0.344 -16.846 1.00 68.25 94 LYS A CA 1
ATOM 743 C C . LYS A 1 94 ? 10.429 -0.408 -17.426 1.00 68.25 94 LYS A C 1
ATOM 745 O O . LYS A 1 94 ? 11.037 0.638 -17.652 1.00 68.25 94 LYS A O 1
ATOM 750 N N . LYS A 1 95 ? 10.942 -1.620 -17.656 1.00 60.62 95 LYS A N 1
ATOM 751 C CA . LYS A 1 95 ? 12.141 -1.829 -18.479 1.00 60.62 95 LYS A CA 1
ATOM 752 C C . LYS A 1 95 ? 11.809 -1.755 -19.963 1.00 60.62 95 LYS A C 1
ATOM 754 O O . LYS A 1 95 ? 10.721 -2.241 -20.348 1.00 60.62 95 LYS A O 1
#

Secondary structure (DSSP, 8-state):
-HHHHHHHHHHHHHHTT---------------S------SS------SS-EEEEE-BSSSS--EEEEE-TTS-EEEEEEPPBTS-EEEEEEPPP-

Sequence (95 aa):
MIKKIFLAIIILISLTNSVNASTTSNYAEPVPTISKTYTEGFYKFDNKNDVDIGVTLITNTPTKIMILDENMNVQFISLIPYNTKFYLRNIAPKK

Mean predicted aligned error: 15.59 Å

Solvent-accessible surface area (backbone atoms only — not comparable to full-atom values): 6562 Å² total; per-residue (Å²): 116,68,70,63,52,54,52,53,52,55,53,56,62,59,65,74,65,72,73,80,75,73,78,74,71,73,76,70,72,83,80,77,94,72,89,69,94,76,91,83,83,88,84,86,81,91,48,90,50,68,40,69,48,79,46,64,45,91,55,92,66,94,46,72,51,74,43,60,48,97,85,68,44,82,76,46,75,45,76,60,56,67,82,37,84,43,74,49,70,73,47,66,36,85,129

Nearest PDB structures (foldseek):
  1ihr-assembly1_A  TM=4.628E-01  e=4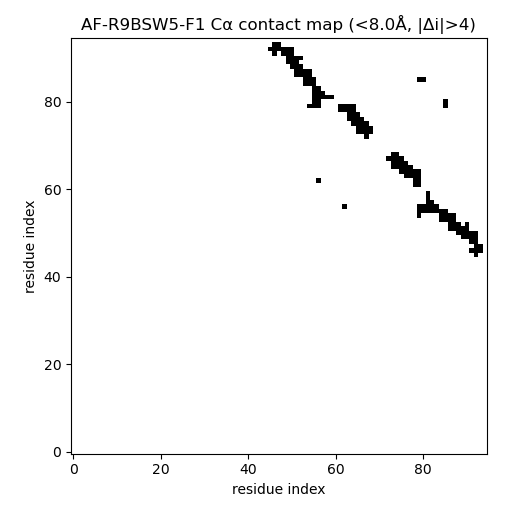.800E+00  Escherichia coli
  9c3c-assembly1_g  TM=2.315E-01  e=7.451E+00  Oryctolagus cuniculus

Radius of gyration: 24.58 Å; Cα contacts (8 Å, |Δi|>4): 82; chains: 1; bounding box: 34×29×79 Å

Organism: NCBI:txid1202534